Protein AF-A0A7C1BJF7-F1 (afdb_monomer)

Foldseek 3Di:
DVVVVVQVVLVVVQKHKDWDQPDDFVVVCVVVVPDPVDGDRTDIDIGHDPDDDDDDDDPDQQQPDADPDPNHGDDD

Solvent-accessible surface area (backbone atoms only — not comparable to full-atom values): 5079 Å² total; per-residue (Å²): 106,73,67,59,54,51,49,52,51,37,45,74,73,66,30,40,70,49,89,41,74,88,72,64,56,68,59,50,30,62,78,70,67,53,60,85,94,58,84,78,82,66,47,71,58,74,44,79,61,93,71,84,79,80,83,77,88,73,82,58,65,60,80,74,40,52,50,102,43,90,88,38,57,50,84,130

Sequence (76 aa):
IAIEHMVLAATALGYGTCWIGAFDEEEVKRILKVPERLAVIALLPVGVPDENPPPKPRKPFKEIFFRESYGTPLEL

Radius of gyration: 17.85 Å; Cα contacts (8 Å, |Δi|>4): 58; chains: 1; bounding box: 44×26×42 Å

Mean predicted aligned error: 3.38 Å

Secondary structure (DSSP, 8-state):
-HHHHHHHHHHHTT-EE--B--S-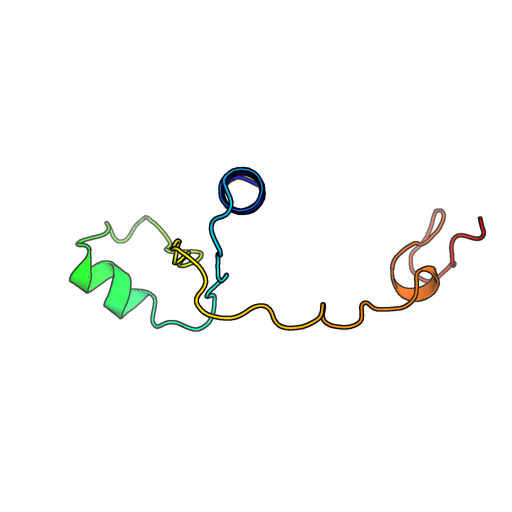HHHHHHHHT--TTS----B--EE--S--PPPPP---HHHH-BSSSTTSBPP-

Nearest PDB structures (foldseek):
  8uc3-assembly1_B  TM=9.045E-01  e=7.040E-05  Streptomyces noursei ATCC 11455
  4dn2-assembly1_B  TM=9.208E-01  e=5.725E-04  Geobacter metallireducens GS-15
  8cqt-assembly1_A  TM=9.012E-01  e=4.655E-03  Bacteroides thetaiotaomicron
  3gag-a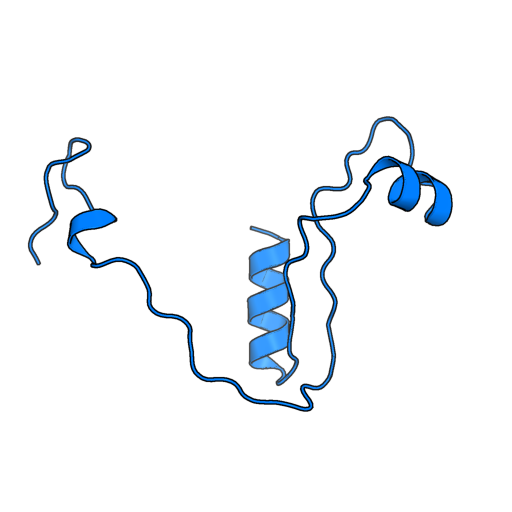ssembly2_D  TM=9.097E-01  e=1.463E-01  Streptococcus mutans
  3gag-assembly2_C  TM=9.095E-01  e=2.195E-01  Streptococcus mutans

pLDDT: mean 96.83, std 2.24, range [81.75, 98.56]

Structure (mmCIF, N/CA/C/O backbone):
data_AF-A0A7C1BJF7-F1
#
_entry.id   AF-A0A7C1BJF7-F1
#
loop_
_atom_site.group_PDB
_atom_site.id
_atom_site.type_symbol
_atom_site.label_atom_id
_atom_site.label_alt_id
_atom_site.label_comp_id
_atom_site.label_asym_id
_atom_site.label_entity_id
_atom_site.label_seq_id
_atom_site.pdbx_PDB_ins_code
_atom_site.Cartn_x
_atom_site.Cartn_y
_atom_site.Cartn_z
_atom_site.occupancy
_atom_site.B_iso_or_equiv
_atom_site.auth_seq_id
_atom_site.auth_comp_id
_atom_site.auth_asym_id
_atom_site.auth_atom_id
_atom_site.pdbx_PDB_model_num
ATOM 1 N N . ILE A 1 1 ? 4.813 -5.494 3.451 1.00 95.31 1 ILE A N 1
ATOM 2 C CA . ILE A 1 1 ? 4.569 -6.952 3.610 1.00 95.31 1 ILE A CA 1
ATOM 3 C C . ILE A 1 1 ? 3.172 -7.206 4.162 1.00 95.31 1 ILE A C 1
ATOM 5 O O . ILE A 1 1 ? 2.335 -7.643 3.393 1.00 95.31 1 ILE A O 1
ATOM 9 N N . ALA A 1 2 ? 2.882 -6.881 5.431 1.00 97.00 2 ALA A N 1
ATOM 10 C CA . ALA A 1 2 ? 1.581 -7.195 6.040 1.00 97.00 2 ALA A CA 1
ATOM 11 C C . ALA A 1 2 ? 0.378 -6.647 5.247 1.00 97.00 2 ALA A C 1
ATOM 13 O O . ALA A 1 2 ? -0.481 -7.419 4.840 1.00 97.00 2 ALA A O 1
ATOM 14 N N . ILE A 1 3 ? 0.365 -5.340 4.956 1.00 97.44 3 ILE A N 1
ATOM 15 C CA . ILE A 1 3 ? -0.730 -4.709 4.201 1.00 97.44 3 ILE A CA 1
ATOM 16 C C . ILE A 1 3 ? -0.846 -5.284 2.783 1.00 97.44 3 ILE A C 1
ATOM 18 O O . ILE A 1 3 ? -1.950 -5.554 2.336 1.00 97.44 3 ILE A O 1
ATOM 22 N N . GLU A 1 4 ? 0.271 -5.554 2.103 1.00 97.75 4 GLU A N 1
ATOM 23 C CA . GLU A 1 4 ? 0.250 -6.174 0.769 1.00 97.75 4 GLU A CA 1
ATOM 24 C C . GLU A 1 4 ? -0.399 -7.567 0.793 1.00 97.75 4 GLU A C 1
ATOM 26 O O . GLU A 1 4 ? -1.235 -7.878 -0.048 1.00 97.75 4 GLU A O 1
ATOM 31 N N . HIS A 1 5 ? -0.098 -8.398 1.797 1.00 98.38 5 H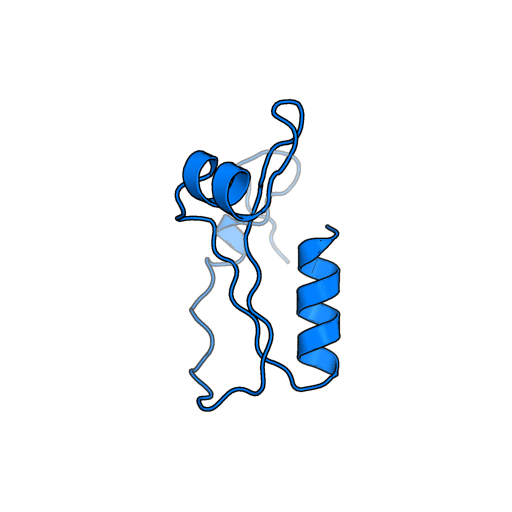IS A N 1
ATOM 32 C CA . HIS A 1 5 ? -0.782 -9.687 1.946 1.00 98.38 5 HIS A CA 1
ATOM 33 C C . HIS A 1 5 ? -2.286 -9.515 2.203 1.00 98.38 5 HIS A C 1
ATOM 35 O O . HIS A 1 5 ? -3.080 -10.288 1.672 1.00 98.38 5 HIS A O 1
ATOM 41 N N . MET A 1 6 ? -2.690 -8.499 2.974 1.00 98.31 6 MET A N 1
ATOM 42 C CA . MET A 1 6 ? -4.108 -8.175 3.176 1.00 98.31 6 MET A CA 1
ATOM 43 C C . MET A 1 6 ? -4.783 -7.740 1.869 1.00 98.31 6 MET A C 1
ATOM 45 O O . MET A 1 6 ? -5.890 -8.190 1.591 1.00 98.31 6 MET A O 1
ATOM 49 N N . VAL A 1 7 ? -4.112 -6.920 1.051 1.00 98.25 7 VAL A N 1
ATOM 50 C CA . VAL A 1 7 ? -4.579 -6.490 -0.280 1.00 98.25 7 VAL A CA 1
ATOM 51 C C . VAL A 1 7 ? -4.786 -7.693 -1.201 1.00 98.25 7 VAL A C 1
ATOM 53 O O . VAL A 1 7 ? -5.852 -7.833 -1.804 1.00 98.25 7 VAL A O 1
ATOM 56 N N . LEU A 1 8 ? -3.804 -8.596 -1.277 1.00 98.38 8 LEU A N 1
ATOM 57 C CA . LEU A 1 8 ? -3.891 -9.806 -2.099 1.00 98.38 8 LEU A CA 1
ATOM 58 C C . LEU A 1 8 ? -5.011 -10.742 -1.624 1.00 98.38 8 LEU A C 1
ATOM 60 O O . LEU A 1 8 ? -5.769 -11.251 -2.447 1.00 98.38 8 LEU A O 1
ATOM 64 N N . ALA A 1 9 ? -5.158 -10.931 -0.310 1.00 98.56 9 ALA A N 1
ATOM 65 C CA . ALA A 1 9 ? -6.224 -11.753 0.261 1.00 98.56 9 ALA A CA 1
ATOM 66 C C . ALA A 1 9 ? -7.616 -11.154 0.008 1.00 98.56 9 ALA A C 1
ATOM 68 O O . ALA A 1 9 ? -8.521 -11.867 -0.418 1.00 98.56 9 ALA A O 1
ATOM 69 N N . ALA A 1 10 ? -7.786 -9.846 0.217 1.00 98.44 10 ALA A N 1
ATOM 70 C CA . ALA A 1 10 ? -9.030 -9.142 -0.083 1.00 98.44 10 ALA A CA 1
ATOM 71 C C . ALA A 1 10 ? -9.400 -9.274 -1.567 1.00 98.44 10 ALA A C 1
ATOM 73 O O . ALA A 1 10 ? -10.529 -9.645 -1.884 1.00 98.44 10 ALA A O 1
ATOM 74 N N . THR A 1 11 ? -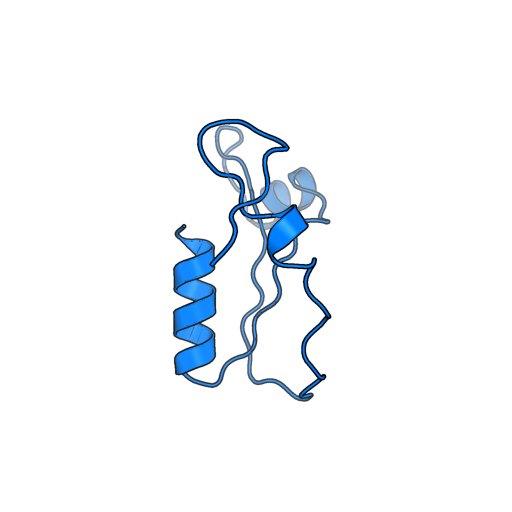8.426 -9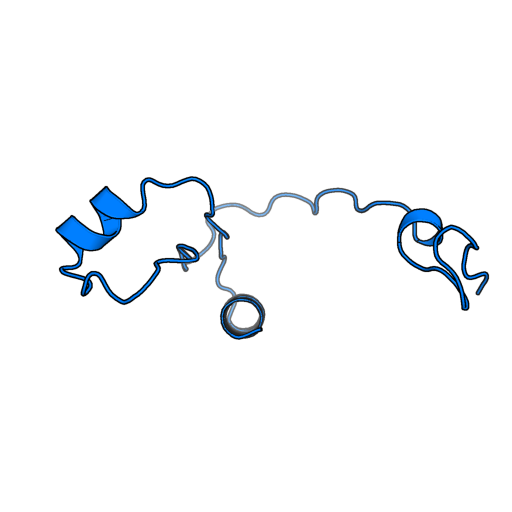.076 -2.461 1.00 97.25 11 TH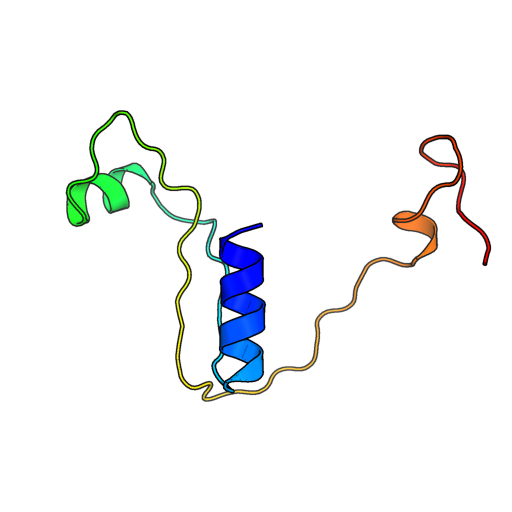R A N 1
ATOM 75 C CA . THR A 1 11 ? -8.611 -9.230 -3.912 1.00 97.25 11 THR A CA 1
ATOM 76 C C . THR A 1 11 ? -9.036 -10.653 -4.277 1.00 97.25 11 THR A C 1
ATOM 78 O O . THR A 1 11 ? -9.978 -10.835 -5.044 1.00 97.25 11 THR A O 1
ATOM 81 N N . ALA A 1 12 ? -8.394 -11.675 -3.698 1.00 98.44 12 ALA A N 1
ATOM 82 C CA . ALA A 1 12 ? -8.744 -13.079 -3.934 1.00 98.44 12 ALA A CA 1
ATOM 83 C C . ALA A 1 12 ? -10.171 -13.431 -3.474 1.00 98.44 12 ALA A C 1
ATOM 85 O O . ALA A 1 12 ? -10.800 -14.323 -4.037 1.00 98.44 12 ALA A O 1
ATOM 86 N N . LEU A 1 13 ? -10.686 -12.717 -2.471 1.00 98.31 13 LEU A N 1
ATOM 87 C CA . LEU A 1 13 ? -12.055 -12.842 -1.966 1.00 98.31 13 LEU A CA 1
ATOM 88 C C . LEU A 1 13 ? -13.071 -11.967 -2.726 1.00 98.31 13 LEU A C 1
ATOM 90 O O . LEU A 1 13 ? -14.247 -11.965 -2.372 1.00 98.31 13 LEU A O 1
ATOM 94 N N . GLY A 1 14 ? -12.643 -11.231 -3.757 1.00 97.06 14 GLY A N 1
ATOM 95 C CA . GLY A 1 14 ? -13.503 -10.363 -4.568 1.00 97.06 14 GLY A CA 1
ATOM 96 C C . GLY A 1 14 ? -13.735 -8.961 -3.993 1.00 97.06 14 GLY A C 1
ATOM 97 O O . GLY A 1 14 ? -14.589 -8.234 -4.496 1.00 97.06 14 GLY A O 1
ATOM 98 N N . TYR A 1 15 ? -12.989 -8.562 -2.961 1.00 98.31 15 TYR A N 1
ATOM 99 C CA . TYR A 1 15 ? -13.040 -7.209 -2.406 1.00 98.31 15 TYR A CA 1
ATOM 100 C C . TYR A 1 15 ? -12.037 -6.273 -3.087 1.00 98.31 15 TYR A C 1
ATOM 102 O O . TYR A 1 15 ? -10.969 -6.684 -3.540 1.00 98.31 15 TYR A O 1
ATOM 110 N N . GLY A 1 16 ? -12.366 -4.984 -3.099 1.00 97.94 16 GLY A N 1
ATOM 111 C CA . GLY A 1 16 ? -11.463 -3.905 -3.481 1.00 97.94 16 GLY A CA 1
ATOM 112 C C . GLY A 1 16 ? -10.748 -3.318 -2.272 1.00 97.94 16 GLY A C 1
ATOM 113 O O . GLY A 1 16 ? -11.274 -3.320 -1.157 1.00 97.94 16 GLY A O 1
ATOM 114 N N . THR A 1 17 ? -9.555 -2.773 -2.508 1.00 97.88 17 THR A N 1
ATOM 115 C CA . THR A 1 17 ? -8.766 -2.071 -1.488 1.00 97.88 17 THR A CA 1
ATOM 116 C C . THR A 1 17 ? -8.114 -0.814 -2.050 1.00 97.88 17 THR A C 1
ATOM 118 O O . THR A 1 17 ? -7.805 -0.767 -3.241 1.00 97.88 17 THR A O 1
ATOM 121 N N . CYS A 1 18 ? -7.846 0.176 -1.198 1.00 96.25 18 CYS A N 1
ATOM 122 C CA . CYS A 1 18 ? -7.099 1.379 -1.569 1.00 96.25 18 CYS A CA 1
ATOM 123 C C . CYS A 1 18 ? -5.994 1.661 -0.548 1.00 96.25 18 CYS A C 1
ATOM 125 O O . CYS A 1 18 ? -6.268 1.811 0.637 1.00 96.25 18 CYS A O 1
ATOM 127 N N . TRP A 1 19 ? -4.738 1.750 -0.985 1.00 96.62 19 TRP A N 1
ATOM 128 C CA . TRP A 1 19 ? -3.664 2.181 -0.092 1.00 96.62 19 TRP A CA 1
ATOM 129 C C . 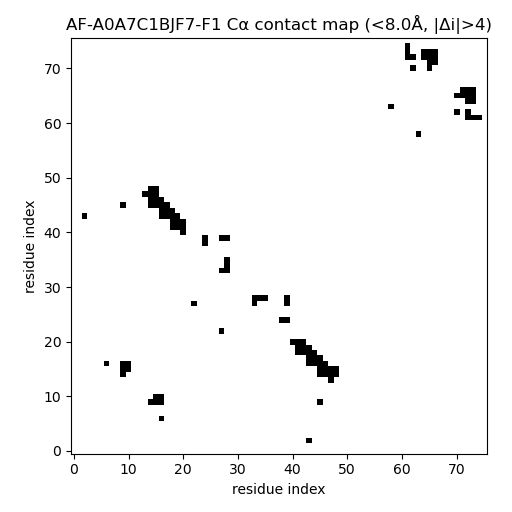TRP A 1 19 ? -3.711 3.699 0.075 1.00 96.62 19 TRP A C 1
ATOM 131 O O . TRP A 1 19 ? -3.466 4.435 -0.882 1.00 96.62 19 TRP A O 1
ATOM 141 N N . ILE A 1 20 ? -3.948 4.179 1.295 1.00 97.50 20 ILE A N 1
ATOM 142 C CA . ILE A 1 20 ? -3.953 5.611 1.598 1.00 97.50 20 ILE A CA 1
ATOM 143 C C . ILE A 1 20 ? -2.736 5.941 2.462 1.00 97.50 20 ILE A C 1
ATOM 145 O O . ILE A 1 20 ? -2.666 5.573 3.633 1.00 97.50 20 ILE A O 1
ATOM 149 N N . GLY A 1 21 ? -1.777 6.644 1.853 1.00 95.94 21 GLY A N 1
ATOM 150 C CA . GLY A 1 21 ? -0.632 7.259 2.538 1.00 95.94 21 GLY A CA 1
ATOM 151 C C . GLY A 1 21 ? -0.778 8.770 2.753 1.00 95.94 21 GLY A C 1
ATOM 152 O O . GLY A 1 21 ? 0.009 9.363 3.477 1.00 95.94 21 GLY A O 1
ATOM 153 N N . ALA A 1 22 ? -1.772 9.399 2.120 1.00 97.25 22 ALA A N 1
ATOM 154 C CA . ALA A 1 22 ? -2.040 10.828 2.235 1.00 97.25 22 ALA A CA 1
ATOM 155 C C . ALA A 1 22 ? -3.132 11.072 3.288 1.00 97.25 22 ALA A C 1
ATOM 157 O O . ALA A 1 22 ? -4.313 11.149 2.956 1.00 97.25 22 ALA A O 1
ATOM 158 N N . PHE A 1 23 ? -2.739 11.137 4.559 1.00 96.94 23 PHE A N 1
ATOM 159 C CA . PHE A 1 23 ? -3.615 11.443 5.693 1.00 96.94 23 PHE A CA 1
ATOM 160 C C . PHE A 1 23 ? -2.838 12.199 6.779 1.00 96.94 23 PHE A C 1
ATOM 162 O O . PHE A 1 23 ? -1.608 12.200 6.779 1.00 96.94 23 PHE A O 1
ATOM 169 N N . ASP A 1 24 ? -3.561 12.838 7.700 1.00 97.81 24 ASP A N 1
ATOM 170 C CA . ASP A 1 24 ? -2.982 13.423 8.911 1.00 97.81 24 ASP A CA 1
ATOM 171 C C . ASP A 1 24 ? -2.847 12.330 9.980 1.00 97.81 24 ASP A C 1
ATOM 173 O O . ASP A 1 24 ? -3.840 11.824 10.510 1.00 97.81 24 ASP A O 1
ATOM 177 N N . GLU A 1 25 ? -1.612 11.917 10.253 1.00 97.81 25 GLU A N 1
ATOM 178 C CA . GLU A 1 25 ? -1.323 10.873 11.234 1.00 97.81 25 GLU A CA 1
ATOM 179 C C . GLU A 1 25 ? -1.772 11.264 12.649 1.00 97.81 25 GLU A C 1
ATOM 181 O O . GLU A 1 25 ? -2.326 10.423 13.361 1.00 97.81 25 GLU A O 1
ATOM 186 N N . GLU A 1 26 ? -1.574 12.516 13.056 1.00 97.69 26 GLU A N 1
ATOM 187 C CA . GLU A 1 26 ? -1.897 12.976 14.408 1.00 97.69 26 GLU A CA 1
ATOM 188 C C . GLU A 1 26 ? -3.411 13.011 14.623 1.00 97.69 26 GLU A C 1
ATOM 190 O O . GLU A 1 26 ? -3.911 12.601 15.676 1.00 97.69 26 GLU A O 1
ATOM 195 N N . GLU A 1 27 ? -4.164 13.389 13.589 1.00 98.19 27 GLU A N 1
ATOM 196 C CA . GLU A 1 27 ? -5.622 13.290 13.589 1.00 98.19 27 GLU A CA 1
ATOM 197 C C . GLU A 1 27 ? -6.090 11.837 13.757 1.00 98.19 27 GLU A C 1
ATOM 199 O O . GLU A 1 27 ? -6.937 11.541 14.606 1.00 98.19 27 GLU A O 1
ATOM 204 N N . VAL A 1 28 ? -5.505 10.901 13.001 1.00 98.19 28 VAL A N 1
ATOM 205 C CA . VAL A 1 28 ? -5.847 9.474 13.105 1.00 98.19 28 VAL A CA 1
ATOM 206 C C . VAL A 1 28 ? -5.511 8.929 14.493 1.00 98.19 28 VAL A C 1
ATOM 208 O O . VAL A 1 28 ? -6.342 8.242 15.096 1.00 98.19 28 VAL A O 1
ATOM 211 N N . LYS A 1 29 ? -4.330 9.255 15.034 1.00 98.44 29 LYS A N 1
ATOM 212 C CA . LYS A 1 29 ? -3.938 8.857 16.394 1.00 98.44 29 LYS A CA 1
ATOM 213 C C . LYS A 1 29 ? -4.916 9.385 17.430 1.00 98.44 29 LYS A C 1
ATOM 215 O O . LYS A 1 29 ? -5.302 8.629 18.322 1.00 98.44 29 LYS A O 1
ATOM 220 N N . ARG A 1 30 ? -5.364 10.637 17.298 1.00 98.31 30 ARG A N 1
ATOM 221 C CA . ARG A 1 30 ? -6.348 11.247 18.200 1.00 98.31 30 ARG A CA 1
ATOM 222 C C . ARG A 1 30 ? -7.692 10.524 18.153 1.00 98.31 30 ARG A C 1
ATOM 224 O O . ARG A 1 30 ? -8.218 10.165 19.205 1.00 98.31 30 ARG A O 1
ATOM 231 N N . ILE A 1 31 ? -8.234 10.285 16.957 1.00 98.38 31 ILE A N 1
ATOM 232 C CA . ILE A 1 31 ? -9.534 9.617 16.764 1.00 98.38 31 ILE A CA 1
ATOM 233 C C . ILE A 1 31 ? -9.499 8.188 17.318 1.00 98.38 31 ILE A C 1
ATOM 235 O O . ILE A 1 31 ? -10.397 7.780 18.055 1.00 98.38 31 ILE A O 1
ATOM 239 N N . LEU A 1 32 ? -8.451 7.431 16.983 1.00 98.06 32 LEU A N 1
ATOM 240 C CA . LEU A 1 32 ? -8.320 6.017 17.343 1.00 98.06 32 LEU A CA 1
ATOM 241 C C . LEU A 1 32 ? -7.648 5.788 18.706 1.00 98.06 32 LEU A C 1
ATOM 243 O O . LEU A 1 32 ? -7.509 4.641 19.129 1.00 98.06 32 LEU A O 1
ATOM 247 N N . LYS A 1 33 ? -7.252 6.860 19.406 1.00 98.25 33 LYS A N 1
ATOM 248 C CA . LYS A 1 33 ? -6.538 6.828 20.695 1.00 98.25 33 LYS A CA 1
ATOM 249 C C . LYS A 1 33 ? -5.268 5.969 20.642 1.00 98.25 33 LYS A C 1
ATOM 251 O O . LYS A 1 33 ? -4.991 5.179 21.546 1.00 98.25 33 LYS A O 1
ATOM 256 N N . VAL A 1 34 ? -4.504 6.104 19.560 1.00 98.12 34 VAL A N 1
ATOM 257 C CA . VAL A 1 34 ? -3.247 5.373 19.358 1.00 98.12 34 VAL A CA 1
ATOM 258 C C . VAL A 1 34 ? -2.171 5.952 20.288 1.00 98.12 34 VAL A C 1
ATOM 260 O O . VAL A 1 34 ? -2.008 7.170 20.334 1.00 98.12 34 VAL A O 1
ATOM 263 N N . PRO A 1 35 ? -1.415 5.118 21.025 1.00 98.06 35 PRO A N 1
ATOM 264 C CA . PRO A 1 35 ? -0.305 5.590 21.848 1.00 98.06 35 PRO A CA 1
ATOM 265 C C . PRO A 1 35 ? 0.768 6.325 21.034 1.00 98.06 35 PRO A C 1
ATOM 267 O O . PRO A 1 35 ? 1.166 5.837 19.981 1.00 98.06 35 PRO A O 1
ATOM 270 N N . GLU A 1 36 ? 1.329 7.405 21.587 1.00 96.06 36 GLU A N 1
ATOM 271 C CA . GLU A 1 36 ? 2.342 8.255 20.926 1.00 96.06 36 GLU A CA 1
ATOM 272 C C . GLU A 1 36 ? 3.551 7.484 20.378 1.00 96.06 36 GLU A C 1
ATOM 274 O O . GLU A 1 36 ? 4.104 7.831 19.340 1.00 96.06 36 GLU A O 1
ATOM 279 N N . ARG A 1 37 ? 3.949 6.397 21.053 1.00 97.81 37 ARG A N 1
ATOM 280 C CA . ARG A 1 37 ? 5.089 5.559 20.644 1.00 97.81 37 ARG A CA 1
ATOM 281 C C . ARG A 1 37 ? 4.863 4.759 19.354 1.00 97.81 37 ARG A C 1
ATOM 283 O O . ARG A 1 37 ? 5.792 4.102 18.894 1.00 97.81 37 ARG A O 1
ATOM 290 N N . LEU A 1 38 ? 3.631 4.691 18.852 1.00 98.12 38 LEU A N 1
ATOM 291 C CA . LEU A 1 38 ? 3.281 3.940 17.649 1.00 98.12 38 LEU A CA 1
ATOM 292 C C . LEU A 1 38 ? 3.069 4.905 16.488 1.00 98.12 38 LEU A C 1
ATOM 294 O O . LEU A 1 38 ? 2.458 5.954 16.660 1.00 98.12 38 LEU A O 1
ATOM 298 N N . ALA A 1 39 ? 3.532 4.513 15.306 1.00 97.38 39 ALA A N 1
ATOM 299 C CA . ALA A 1 39 ? 3.285 5.245 14.073 1.00 97.38 39 ALA A CA 1
ATOM 300 C C . ALA A 1 39 ? 2.114 4.628 13.299 1.00 97.38 39 ALA A C 1
ATOM 302 O O . ALA A 1 39 ? 1.976 3.400 13.244 1.00 97.38 39 ALA A O 1
ATOM 303 N N . VAL A 1 40 ? 1.299 5.466 12.662 1.00 97.50 40 VAL A N 1
ATOM 304 C CA . VAL A 1 40 ? 0.274 5.026 11.707 1.00 97.50 40 VAL A CA 1
ATOM 305 C C . VAL A 1 40 ? 0.867 5.133 10.308 1.00 97.50 40 VAL A C 1
ATOM 307 O O . VAL A 1 40 ? 1.060 6.221 9.788 1.00 97.50 40 VAL A O 1
ATOM 310 N N . ILE A 1 41 ? 1.172 3.989 9.693 1.00 96.25 41 ILE A N 1
ATOM 311 C CA . ILE A 1 41 ? 1.917 3.949 8.422 1.00 96.25 41 ILE A CA 1
ATOM 312 C C . ILE A 1 41 ? 1.0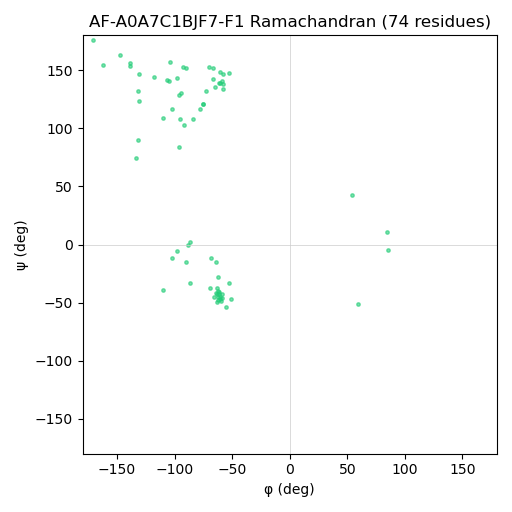05 4.084 7.196 1.00 96.25 41 ILE A C 1
ATOM 314 O O . ILE A 1 41 ? 1.415 4.618 6.167 1.00 96.25 41 ILE A O 1
ATOM 318 N N . ALA A 1 42 ? -0.217 3.559 7.276 1.00 97.12 42 ALA A N 1
ATOM 319 C CA . ALA A 1 42 ? -1.168 3.565 6.172 1.00 97.12 42 ALA A CA 1
ATOM 320 C C . ALA A 1 42 ? -2.590 3.308 6.672 1.00 97.12 42 ALA A C 1
ATOM 322 O O . ALA A 1 42 ? -2.791 2.627 7.681 1.00 97.12 42 ALA A O 1
ATOM 323 N N . LEU A 1 43 ? -3.568 3.786 5.905 1.00 97.69 43 LEU A N 1
ATOM 324 C CA . LEU A 1 43 ? -4.964 3.374 6.007 1.00 97.69 43 LEU A CA 1
ATOM 325 C C . LEU A 1 43 ? -5.311 2.481 4.810 1.00 97.69 43 LEU A C 1
ATOM 327 O O . LEU A 1 43 ? -4.868 2.736 3.688 1.00 97.69 43 LEU A O 1
ATOM 331 N N . LEU A 1 44 ? -6.111 1.441 5.051 1.00 98.00 44 LEU A N 1
ATOM 332 C CA . LEU A 1 44 ? -6.531 0.481 4.029 1.00 98.00 44 LEU A CA 1
ATOM 333 C C . LEU A 1 44 ? -8.051 0.267 4.092 1.00 98.00 44 LEU A C 1
ATOM 335 O O . LEU A 1 44 ? -8.508 -0.622 4.814 1.00 98.00 44 LEU A O 1
ATOM 339 N N . PRO A 1 45 ? -8.860 1.049 3.358 1.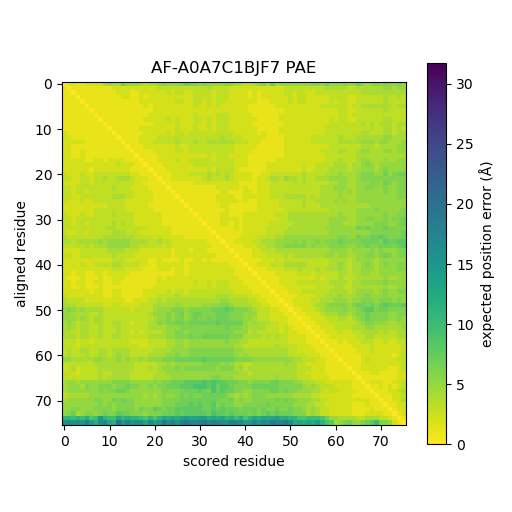00 97.56 45 PRO A N 1
ATOM 340 C CA . PRO A 1 45 ? -10.257 0.712 3.138 1.00 97.56 45 PRO A CA 1
ATOM 341 C C . PRO A 1 45 ? -10.370 -0.621 2.395 1.00 97.56 45 PRO A C 1
ATOM 343 O O . PRO A 1 45 ? -9.613 -0.876 1.455 1.00 97.56 45 PRO A O 1
ATOM 346 N N . VAL A 1 46 ? -11.332 -1.444 2.809 1.00 98.25 46 VAL A N 1
ATOM 347 C CA . VAL A 1 46 ? -11.681 -2.725 2.184 1.00 98.25 46 VAL A CA 1
ATOM 348 C C . VAL A 1 46 ? -13.195 -2.760 2.010 1.00 98.25 46 VAL A C 1
ATOM 350 O O . VAL A 1 46 ? -13.924 -2.441 2.950 1.00 98.25 46 VAL A O 1
ATOM 353 N N . GLY A 1 47 ? -13.679 -3.132 0.827 1.00 98.12 47 GLY A N 1
ATOM 354 C CA . GLY A 1 47 ? -15.115 -3.147 0.550 1.00 98.12 47 GLY A CA 1
ATOM 355 C C . GLY A 1 47 ? -15.474 -3.813 -0.770 1.00 98.12 47 GLY A C 1
ATOM 356 O O . GLY A 1 47 ? -14.599 -4.242 -1.521 1.00 98.12 47 GLY A O 1
ATOM 357 N N . VAL A 1 48 ? -16.775 -3.928 -1.038 1.00 98.25 48 VAL A N 1
ATOM 358 C CA . VAL A 1 48 ? -17.282 -4.441 -2.318 1.00 98.25 48 VAL A CA 1
ATOM 359 C C . VAL A 1 48 ? -17.116 -3.338 -3.371 1.00 98.25 48 VAL A C 1
ATOM 361 O O . VAL A 1 48 ? -17.646 -2.247 -3.157 1.00 98.25 48 VAL A O 1
ATOM 364 N N . PRO A 1 49 ? -16.364 -3.567 -4.463 1.00 96.56 49 PRO A N 1
ATOM 365 C CA . PRO A 1 49 ? -16.193 -2.562 -5.508 1.00 96.56 49 PRO A CA 1
ATOM 366 C C . PRO A 1 49 ? -17.517 -2.251 -6.211 1.00 96.56 49 PRO A C 1
ATOM 368 O O . PRO A 1 49 ? -18.234 -3.171 -6.595 1.00 96.56 49 PRO A O 1
ATOM 371 N N . ASP A 1 50 ? -17.791 -0.967 -6.437 1.00 97.19 50 ASP A N 1
ATOM 372 C CA . ASP A 1 50 ? -18.889 -0.496 -7.303 1.00 97.19 50 ASP A CA 1
ATOM 373 C C . ASP A 1 50 ? -18.392 -0.142 -8.723 1.00 97.19 50 ASP A C 1
ATOM 375 O O . ASP A 1 50 ? -19.160 0.144 -9.635 1.00 97.19 50 ASP A O 1
ATOM 379 N N . GLU A 1 51 ? -17.072 -0.193 -8.935 1.00 95.88 51 GLU A N 1
ATOM 380 C CA . GLU A 1 51 ? -16.407 0.126 -10.197 1.00 95.88 51 GLU A CA 1
ATOM 381 C C . GLU A 1 51 ? -15.281 -0.876 -10.495 1.00 95.88 51 GLU A C 1
ATOM 383 O O . GLU A 1 51 ? -14.701 -1.474 -9.586 1.00 95.88 51 GLU A O 1
ATOM 388 N N . ASN A 1 52 ? -14.923 -1.020 -11.777 1.00 94.69 52 ASN A N 1
ATOM 389 C CA . ASN A 1 52 ? -13.811 -1.861 -12.231 1.00 94.69 52 ASN A CA 1
ATOM 390 C C . ASN A 1 52 ? -12.925 -1.121 -13.257 1.00 94.69 52 ASN A C 1
ATOM 392 O O . ASN A 1 52 ? -13.028 -1.368 -14.464 1.00 94.69 52 ASN A O 1
ATOM 396 N N . PRO A 1 53 ? -12.091 -0.161 -12.815 1.00 94.94 53 PRO A N 1
ATOM 397 C CA . PRO A 1 53 ? -11.231 0.605 -13.711 1.00 94.94 53 PRO A CA 1
ATOM 398 C C . PRO A 1 53 ? -10.096 -0.257 -14.298 1.00 94.94 53 PRO A C 1
ATOM 400 O O . PRO A 1 53 ? -9.628 -1.197 -13.653 1.00 94.94 53 PRO A O 1
ATOM 403 N N . PRO A 1 54 ? -9.577 0.080 -15.495 1.00 96.50 54 PRO A N 1
ATOM 404 C CA . PRO A 1 54 ? -8.449 -0.639 -16.072 1.00 96.50 54 PRO A CA 1
ATOM 405 C C . PRO A 1 54 ? -7.163 -0.435 -15.246 1.00 96.50 54 PRO A C 1
ATOM 407 O O . PRO A 1 54 ? -6.972 0.626 -14.635 1.00 96.50 54 PRO A O 1
ATOM 410 N N . PRO A 1 55 ? -6.227 -1.403 -15.264 1.00 95.31 55 PRO A N 1
ATOM 411 C CA . PRO A 1 55 ? -4.947 -1.268 -14.580 1.00 95.31 55 PRO A CA 1
ATOM 412 C C . PRO A 1 55 ? -4.154 -0.044 -15.054 1.00 95.31 55 PRO A C 1
ATOM 414 O O . PRO A 1 55 ? -4.046 0.231 -16.249 1.00 95.31 55 PRO A O 1
ATOM 417 N N . LYS A 1 56 ? -3.533 0.678 -14.114 1.00 96.38 56 LYS A N 1
ATOM 418 C CA . LYS A 1 56 ? -2.591 1.758 -14.449 1.00 96.38 56 LYS A CA 1
ATOM 419 C C . LYS A 1 56 ? -1.329 1.187 -15.120 1.00 96.38 56 LYS A C 1
ATOM 421 O O . LYS A 1 56 ? -0.844 0.143 -14.669 1.00 96.38 56 LYS A O 1
ATOM 426 N N . PRO A 1 57 ? -0.746 1.872 -16.122 1.00 97.31 57 PRO A N 1
ATOM 427 C CA . PRO A 1 57 ? 0.504 1.434 -16.737 1.00 97.31 57 PRO A CA 1
ATOM 428 C C . PRO A 1 57 ? 1.620 1.327 -15.690 1.00 97.31 57 PRO A C 1
ATOM 430 O O . PRO A 1 57 ? 1.653 2.076 -14.710 1.00 97.31 57 PRO A O 1
ATOM 433 N N . ARG A 1 58 ? 2.528 0.370 -15.883 1.00 97.56 58 ARG A N 1
ATOM 434 C CA . ARG A 1 58 ? 3.748 0.214 -15.079 1.00 97.56 58 ARG A CA 1
ATOM 435 C C . ARG A 1 58 ? 4.947 0.714 -15.877 1.00 97.56 58 ARG A C 1
ATOM 437 O O . ARG A 1 58 ? 4.887 0.765 -17.104 1.00 97.56 58 ARG A O 1
ATOM 444 N N . LYS A 1 59 ? 6.026 1.086 -15.181 1.00 96.44 59 LYS A N 1
ATOM 445 C CA . LYS A 1 59 ? 7.284 1.426 -15.855 1.00 96.44 59 LYS A CA 1
ATOM 446 C C . LYS A 1 59 ? 7.798 0.213 -16.650 1.00 96.44 59 LYS A C 1
ATOM 448 O O . LYS A 1 59 ? 7.562 -0.921 -16.219 1.00 96.44 59 LYS A O 1
ATOM 453 N N . PRO A 1 60 ? 8.491 0.430 -17.778 1.00 95.06 60 PRO A N 1
ATOM 454 C CA . PRO A 1 60 ? 9.128 -0.635 -18.543 1.00 95.06 60 PRO A CA 1
ATOM 455 C C . PRO A 1 60 ? 10.042 -1.517 -17.686 1.00 95.06 60 PRO A C 1
ATOM 457 O O . PRO A 1 60 ? 10.710 -1.039 -16.772 1.00 95.06 60 PRO A O 1
ATOM 460 N N . PHE A 1 61 ? 10.131 -2.804 -18.033 1.00 95.12 61 PHE A N 1
ATOM 461 C CA . PHE A 1 61 ? 10.965 -3.785 -17.327 1.00 95.12 61 PHE A CA 1
ATOM 462 C C . PHE A 1 61 ? 12.418 -3.310 -17.152 1.00 95.12 61 PHE A C 1
ATOM 464 O O . PHE A 1 61 ? 12.954 -3.322 -16.046 1.00 95.12 61 PHE A O 1
ATOM 471 N N . LYS A 1 62 ? 13.021 -2.795 -18.229 1.00 95.25 62 LYS A N 1
ATOM 472 C CA . LYS A 1 62 ? 14.415 -2.322 -18.252 1.00 95.25 62 LYS A CA 1
ATOM 473 C C . LYS A 1 62 ? 14.690 -1.116 -17.343 1.00 95.25 62 LYS A C 1
ATOM 475 O O . LYS A 1 62 ? 15.849 -0.824 -17.075 1.00 95.25 62 LYS A O 1
ATOM 480 N N . GLU A 1 63 ? 13.653 -0.420 -16.873 1.00 95.38 63 GLU A N 1
ATOM 481 C CA . GLU A 1 63 ? 13.787 0.691 -15.921 1.00 95.38 63 GLU A CA 1
ATOM 482 C C . GLU A 1 63 ? 13.724 0.247 -14.453 1.00 95.38 63 GLU A C 1
ATOM 484 O O . GLU A 1 63 ? 14.045 1.035 -13.565 1.00 95.38 63 GLU A O 1
ATOM 489 N N . ILE A 1 64 ? 13.267 -0.979 -14.182 1.00 96.44 64 ILE A N 1
ATOM 490 C CA . ILE A 1 64 ? 13.071 -1.497 -12.820 1.00 96.44 64 ILE A CA 1
ATOM 491 C C . ILE A 1 64 ? 14.095 -2.590 -12.497 1.00 96.44 64 ILE A C 1
ATOM 493 O O . ILE A 1 64 ? 14.591 -2.654 -11.373 1.00 96.44 64 ILE A O 1
ATOM 497 N N . PHE A 1 65 ? 14.402 -3.460 -13.461 1.00 97.12 65 PHE A N 1
ATOM 498 C CA . PHE A 1 65 ? 15.232 -4.641 -13.246 1.00 97.12 65 PHE A CA 1
ATOM 499 C C . PHE A 1 65 ? 16.650 -4.411 -13.772 1.00 97.12 65 PHE A C 1
ATOM 501 O O . PHE A 1 65 ? 16.861 -4.249 -14.976 1.00 97.12 65 PHE A O 1
ATOM 508 N N . PHE A 1 66 ? 17.624 -4.432 -12.861 1.00 97.00 66 PHE A N 1
ATOM 509 C CA . PHE A 1 66 ? 19.042 -4.242 -13.164 1.00 97.00 66 PHE A CA 1
ATOM 510 C C . PHE A 1 66 ? 19.862 -5.482 -12.792 1.00 97.00 66 PHE A C 1
ATOM 512 O O . PHE A 1 66 ? 19.573 -6.136 -11.789 1.00 97.00 66 PHE A O 1
ATOM 519 N N . ARG A 1 67 ? 20.886 -5.806 -13.589 1.00 96.75 67 ARG A N 1
ATOM 520 C CA . ARG A 1 67 ? 21.806 -6.926 -13.338 1.00 96.75 67 ARG A CA 1
ATOM 521 C C . ARG A 1 67 ? 23.069 -6.429 -12.644 1.00 96.75 67 ARG A C 1
ATOM 523 O O . ARG A 1 67 ? 23.728 -5.543 -13.176 1.00 96.75 67 ARG A O 1
ATOM 530 N N . GLU A 1 68 ? 23.443 -7.058 -11.530 1.00 97.19 68 GLU A N 1
ATOM 531 C CA . GLU A 1 68 ? 24.626 -6.774 -10.688 1.00 97.19 68 GLU A CA 1
ATOM 532 C C . GLU A 1 68 ? 24.704 -5.356 -10.090 1.00 97.19 68 GLU A C 1
ATOM 534 O O . GLU A 1 68 ? 24.901 -5.199 -8.888 1.00 97.19 68 GLU A O 1
ATOM 539 N N . SER A 1 69 ? 24.562 -4.315 -10.910 1.00 96.88 69 SER A N 1
ATOM 540 C CA . SER A 1 69 ? 24.720 -2.910 -10.551 1.00 96.88 69 SER A CA 1
ATOM 541 C C . SER A 1 69 ? 23.544 -2.060 -11.037 1.00 96.88 69 SER A C 1
ATOM 543 O O . SER A 1 69 ? 22.949 -2.306 -12.087 1.00 96.88 69 SER A O 1
ATOM 545 N N . TYR A 1 70 ? 23.206 -1.029 -10.257 1.00 96.00 70 TYR A N 1
ATOM 546 C CA . TYR A 1 70 ? 22.132 -0.093 -10.589 1.00 96.00 70 TYR A CA 1
ATOM 547 C C . TYR A 1 70 ? 22.389 0.588 -11.940 1.00 96.00 70 TYR A C 1
ATOM 549 O O . TYR A 1 70 ? 23.489 1.076 -12.193 1.00 96.00 70 TYR A O 1
ATOM 557 N N . GLY A 1 71 ? 21.361 0.649 -12.788 1.00 95.19 71 GLY A N 1
ATOM 558 C CA . GLY A 1 71 ? 21.441 1.269 -14.111 1.00 95.19 71 GLY A CA 1
ATOM 559 C C . GLY A 1 71 ? 21.956 0.358 -15.227 1.00 95.19 71 GLY A C 1
ATOM 560 O O . GLY A 1 71 ? 21.911 0.780 -16.378 1.00 95.19 71 GLY A O 1
ATOM 561 N N . THR A 1 72 ? 22.386 -0.875 -14.931 1.00 96.38 72 THR A N 1
ATOM 562 C CA . THR A 1 72 ? 22.703 -1.896 -15.946 1.00 96.38 72 THR A CA 1
ATOM 563 C C . THR A 1 72 ? 21.454 -2.741 -16.207 1.00 96.38 72 THR A C 1
ATOM 565 O O . THR A 1 72 ? 21.138 -3.587 -15.369 1.00 96.38 72 THR A O 1
ATOM 568 N N . PRO A 1 73 ? 20.704 -2.544 -17.310 1.00 95.75 73 PRO A N 1
ATOM 569 C CA . PRO A 1 73 ? 19.434 -3.239 -17.515 1.00 95.75 73 PRO A CA 1
ATOM 570 C C . PRO A 1 73 ? 19.600 -4.759 -17.559 1.00 95.75 73 PRO A C 1
ATOM 572 O O . PRO A 1 73 ? 20.537 -5.277 -18.168 1.00 95.75 73 PRO A O 1
ATOM 575 N N . LEU A 1 74 ? 18.675 -5.477 -16.921 1.00 95.19 74 LEU A N 1
ATOM 576 C CA . LEU A 1 74 ? 18.550 -6.920 -17.090 1.00 95.19 74 LEU A CA 1
ATOM 577 C C . LEU A 1 74 ? 17.902 -7.207 -18.454 1.00 95.19 74 LEU A C 1
ATOM 579 O O . LEU A 1 74 ? 16.784 -6.766 -18.719 1.00 95.19 74 LEU A O 1
ATOM 583 N N . GLU A 1 75 ? 18.604 -7.943 -19.312 1.00 89.00 75 GLU A N 1
ATOM 584 C CA . GLU A 1 75 ? 18.068 -8.485 -20.566 1.00 89.00 75 GLU A CA 1
ATOM 585 C C . GLU A 1 75 ? 17.588 -9.923 -20.304 1.00 89.00 75 GLU A C 1
ATOM 587 O O . GLU A 1 75 ? 18.322 -10.707 -19.694 1.00 89.00 75 GLU A O 1
ATOM 592 N N . LEU A 1 76 ? 16.355 -10.239 -20.716 1.00 81.75 76 LEU A N 1
ATOM 593 C CA . LEU A 1 76 ? 15.741 -11.570 -20.619 1.00 81.75 76 LEU A CA 1
ATOM 594 C C . LEU A 1 76 ? 15.772 -12.285 -21.970 1.00 81.75 76 LEU A C 1
ATOM 596 O O . LEU A 1 76 ? 15.556 -11.594 -22.992 1.00 81.75 76 LEU A O 1
#